Protein AF-A0A180FYS9-F1 (afdb_monomer)

Structure (mmCIF, N/CA/C/O backbone):
data_AF-A0A180FYS9-F1
#
_entry.id   AF-A0A180FYS9-F1
#
loop_
_atom_site.group_PDB
_atom_site.id
_atom_site.type_symbol
_atom_site.label_atom_id
_atom_site.label_alt_id
_atom_site.label_comp_id
_atom_site.label_asym_id
_atom_site.label_entity_id
_atom_site.label_seq_id
_atom_site.pdbx_PDB_ins_code
_atom_site.Cartn_x
_atom_site.Cartn_y
_atom_site.Cartn_z
_atom_site.occupancy
_atom_site.B_iso_or_equiv
_atom_site.auth_seq_id
_atom_site.auth_comp_id
_atom_site.auth_asym_id
_atom_site.auth_atom_id
_atom_site.pdbx_PDB_model_num
ATOM 1 N N . MET A 1 1 ? 9.811 7.367 11.403 1.00 51.94 1 MET A N 1
ATOM 2 C CA . MET A 1 1 ? 11.076 6.867 11.984 1.00 51.94 1 MET A CA 1
ATOM 3 C C . MET A 1 1 ? 10.863 5.574 12.784 1.00 51.94 1 MET A C 1
ATOM 5 O O . MET A 1 1 ? 10.849 5.617 14.001 1.00 51.94 1 MET A O 1
ATOM 9 N N . ALA A 1 2 ? 10.668 4.412 12.149 1.00 49.97 2 ALA A N 1
ATOM 10 C CA . ALA A 1 2 ? 10.347 3.183 12.899 1.00 49.97 2 ALA A CA 1
ATOM 11 C C . ALA A 1 2 ? 11.565 2.577 13.629 1.00 49.97 2 ALA A C 1
ATOM 13 O O . ALA A 1 2 ? 11.455 2.195 14.787 1.00 49.97 2 ALA A O 1
ATOM 14 N N . PHE A 1 3 ? 12.731 2.543 12.975 1.00 55.28 3 PHE A N 1
ATOM 15 C CA . PHE A 1 3 ? 13.961 1.985 13.550 1.00 55.28 3 PHE A CA 1
ATOM 16 C C . PHE A 1 3 ? 14.567 2.897 14.623 1.00 55.28 3 PHE A C 1
ATOM 18 O O . PHE A 1 3 ? 14.795 2.437 15.737 1.00 55.28 3 PHE A O 1
ATOM 25 N N . ARG A 1 4 ? 14.673 4.212 14.368 1.00 59.09 4 ARG A N 1
ATOM 26 C CA . ARG A 1 4 ? 15.078 5.183 15.403 1.00 59.09 4 ARG A CA 1
ATOM 27 C C . ARG A 1 4 ? 14.126 5.225 16.603 1.00 59.09 4 ARG A C 1
ATOM 29 O O . ARG A 1 4 ? 14.594 5.337 17.726 1.00 59.09 4 ARG A O 1
ATOM 36 N N . ALA A 1 5 ? 12.810 5.077 16.404 1.00 60.50 5 ALA A N 1
ATOM 37 C CA . ALA A 1 5 ? 11.860 4.981 17.521 1.00 60.50 5 ALA A CA 1
ATOM 38 C C . ALA A 1 5 ? 12.046 3.703 18.362 1.00 60.50 5 ALA A C 1
ATOM 40 O O . ALA A 1 5 ? 11.681 3.686 19.533 1.00 60.50 5 ALA A O 1
ATOM 41 N N . ALA A 1 6 ? 12.637 2.653 17.785 1.00 66.69 6 ALA A N 1
ATOM 42 C CA . ALA A 1 6 ? 13.050 1.439 18.486 1.00 66.69 6 ALA A CA 1
ATOM 43 C C . ALA A 1 6 ? 14.501 1.507 19.005 1.00 66.69 6 ALA A C 1
ATOM 45 O O . ALA A 1 6 ? 15.027 0.494 19.460 1.00 66.69 6 ALA A O 1
ATOM 46 N N . ASN A 1 7 ? 15.146 2.679 18.935 1.00 67.75 7 ASN A N 1
ATOM 47 C CA . ASN A 1 7 ? 16.556 2.887 19.271 1.00 67.75 7 ASN A CA 1
ATOM 48 C C . ASN A 1 7 ? 17.517 1.982 18.470 1.00 67.75 7 ASN A C 1
ATOM 50 O O . ASN A 1 7 ? 18.567 1.575 18.963 1.00 67.75 7 ASN A O 1
ATOM 54 N N . ILE A 1 8 ? 17.123 1.636 17.241 1.00 69.56 8 ILE A N 1
ATOM 55 C CA . ILE A 1 8 ? 17.927 0.880 16.283 1.00 69.56 8 ILE A CA 1
ATOM 56 C C . ILE A 1 8 ? 18.480 1.873 15.266 1.00 69.56 8 ILE A C 1
ATOM 58 O O . ILE A 1 8 ? 17.731 2.413 14.444 1.00 69.56 8 ILE A O 1
ATOM 62 N N . ASP A 1 9 ? 19.792 2.080 15.306 1.00 72.56 9 ASP A N 1
ATOM 63 C CA . ASP A 1 9 ? 20.500 2.817 14.267 1.00 72.56 9 ASP A CA 1
ATOM 64 C C . ASP A 1 9 ? 20.724 1.907 13.060 1.00 72.56 9 ASP A C 1
ATOM 66 O O . ASP A 1 9 ? 21.360 0.854 13.149 1.00 72.56 9 ASP A O 1
ATOM 70 N N . LEU A 1 10 ? 20.175 2.314 11.915 1.00 70.19 10 LEU A N 1
ATOM 71 C CA . LEU A 1 10 ? 20.484 1.682 10.641 1.00 70.19 10 LEU A CA 1
ATOM 72 C C . LEU A 1 10 ? 21.888 2.118 10.238 1.00 70.19 10 LEU A C 1
ATOM 74 O O . LEU A 1 10 ? 22.100 3.258 9.825 1.00 70.19 10 LEU A O 1
ATOM 78 N N . THR A 1 11 ? 22.853 1.217 10.366 1.00 74.19 11 THR A N 1
ATOM 79 C CA . THR A 1 11 ? 24.193 1.462 9.852 1.00 74.19 11 THR A CA 1
ATOM 80 C C . THR A 1 11 ? 24.217 1.179 8.350 1.00 74.19 11 THR A C 1
ATOM 82 O O . THR A 1 11 ? 23.769 0.112 7.916 1.00 74.19 11 THR A O 1
ATOM 85 N N . PRO A 1 12 ? 24.717 2.118 7.527 1.00 77.69 12 PRO A N 1
ATOM 86 C CA . PRO A 1 12 ? 24.969 1.828 6.126 1.00 77.69 12 PRO A CA 1
ATOM 87 C C . PRO A 1 12 ? 25.970 0.673 6.013 1.00 77.69 12 PRO A C 1
ATOM 89 O O . PRO A 1 12 ? 26.808 0.476 6.900 1.00 77.69 12 PRO A O 1
ATOM 92 N N . ILE A 1 13 ? 25.906 -0.099 4.925 1.00 83.12 13 ILE A N 1
ATOM 93 C CA . ILE A 1 13 ? 26.865 -1.192 4.702 1.00 83.12 13 ILE A CA 1
ATOM 94 C C . ILE A 1 13 ? 28.265 -0.572 4.643 1.00 83.12 13 ILE A C 1
ATOM 96 O O . ILE A 1 13 ? 28.570 0.192 3.730 1.00 83.12 13 ILE A O 1
ATOM 100 N N . TRP A 1 14 ? 29.103 -0.908 5.628 1.00 78.81 14 TRP A N 1
ATOM 101 C CA . TRP A 1 14 ? 30.380 -0.238 5.913 1.00 78.81 14 TRP A CA 1
ATOM 102 C C . TRP A 1 14 ? 31.393 -0.280 4.755 1.00 78.81 14 TRP A C 1
ATOM 104 O O . TRP A 1 14 ? 32.257 0.582 4.661 1.00 78.81 14 TRP A O 1
ATOM 114 N N . ASN A 1 15 ? 31.252 -1.236 3.835 1.00 84.31 15 ASN A N 1
ATOM 115 C CA . ASN A 1 15 ? 32.049 -1.337 2.612 1.00 84.31 15 ASN A CA 1
ATOM 116 C C . ASN A 1 15 ? 31.141 -1.445 1.379 1.00 84.31 15 ASN A C 1
ATOM 118 O O . ASN A 1 15 ? 31.197 -2.412 0.617 1.00 84.31 15 ASN A O 1
ATOM 122 N N . TYR A 1 16 ? 30.215 -0.497 1.245 1.00 85.75 16 TYR A N 1
ATOM 123 C CA . TYR A 1 16 ? 29.304 -0.473 0.112 1.00 85.75 16 TYR A CA 1
ATOM 124 C C . TYR A 1 16 ? 30.065 -0.255 -1.194 1.00 85.75 16 TYR A C 1
ATOM 126 O O . TYR A 1 16 ? 30.652 0.802 -1.415 1.00 85.75 16 TYR A O 1
ATOM 134 N N . ASN A 1 17 ? 30.016 -1.254 -2.070 1.00 85.44 17 ASN A N 1
ATOM 135 C CA . ASN A 1 17 ? 30.527 -1.153 -3.424 1.00 85.44 17 ASN A CA 1
ATOM 136 C C . ASN A 1 17 ? 29.344 -1.161 -4.407 1.00 85.44 17 ASN A C 1
ATOM 138 O O . ASN A 1 17 ? 28.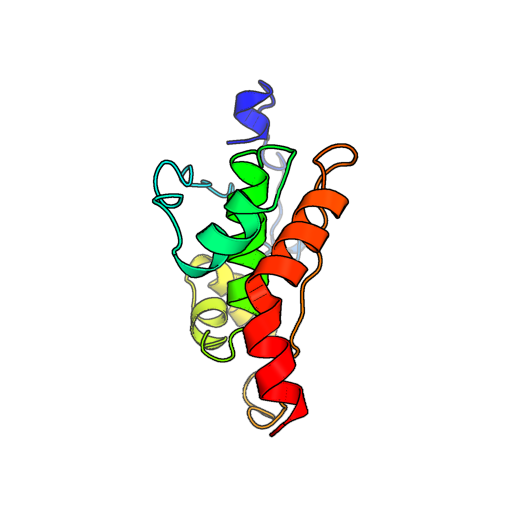771 -2.232 -4.619 1.00 85.44 17 ASN A O 1
ATOM 142 N N . PRO A 1 18 ? 28.998 -0.019 -5.028 1.00 83.44 18 PRO A N 1
ATOM 143 C CA . PRO A 1 18 ? 27.874 0.082 -5.958 1.00 83.44 18 PRO A CA 1
ATOM 144 C C . PRO A 1 18 ? 27.867 -1.010 -7.036 1.00 83.44 18 PRO A C 1
ATOM 146 O O . PRO A 1 18 ? 26.837 -1.636 -7.264 1.00 83.44 18 PRO A O 1
ATOM 149 N N . SER A 1 19 ? 29.036 -1.358 -7.583 1.00 84.38 19 SER A N 1
ATOM 150 C CA . SER A 1 19 ? 29.158 -2.388 -8.625 1.00 84.38 19 SER A CA 1
ATOM 151 C C . SER A 1 19 ? 28.753 -3.800 -8.175 1.00 84.38 19 SER A C 1
ATOM 153 O O . SER A 1 19 ? 28.276 -4.588 -8.986 1.00 84.38 19 SER A O 1
ATOM 155 N N . VAL A 1 20 ? 28.899 -4.127 -6.886 1.00 85.50 20 VAL A N 1
ATOM 156 C CA . VAL A 1 20 ? 28.473 -5.421 -6.310 1.00 85.50 20 VAL A CA 1
ATOM 157 C C . VAL A 1 20 ? 26.971 -5.425 -6.017 1.00 85.50 20 VAL A C 1
ATOM 159 O O . VAL A 1 20 ? 26.338 -6.478 -6.005 1.00 85.50 20 VAL A O 1
ATOM 162 N N . PHE A 1 21 ? 26.396 -4.245 -5.793 1.00 83.44 21 PHE A N 1
ATOM 163 C CA . PHE A 1 21 ? 25.003 -4.052 -5.405 1.00 83.44 21 PHE A CA 1
ATOM 164 C C . PHE A 1 21 ? 24.158 -3.425 -6.519 1.00 83.44 21 PHE A C 1
ATOM 166 O O . PHE A 1 21 ? 23.130 -2.822 -6.226 1.00 83.44 21 PHE A O 1
ATOM 173 N N . PHE A 1 22 ? 24.567 -3.578 -7.783 1.00 81.94 22 PHE A N 1
ATOM 174 C CA . PHE A 1 22 ? 23.814 -3.111 -8.955 1.00 81.94 22 PHE A CA 1
ATOM 175 C C . PHE A 1 22 ? 23.441 -1.619 -8.885 1.00 81.94 22 PHE A C 1
ATOM 177 O O . PHE A 1 22 ? 22.350 -1.222 -9.287 1.00 81.94 22 PHE A O 1
ATOM 184 N N . ASP A 1 23 ? 24.326 -0.809 -8.300 1.00 82.62 23 ASP A N 1
ATOM 185 C CA . ASP A 1 23 ? 24.169 0.633 -8.097 1.00 82.62 23 ASP A CA 1
ATOM 186 C C . ASP A 1 23 ? 22.927 1.050 -7.280 1.00 82.62 23 ASP A C 1
ATOM 188 O O . ASP A 1 23 ? 22.515 2.211 -7.311 1.00 82.62 23 ASP A O 1
ATOM 192 N N . ILE A 1 24 ? 22.354 0.136 -6.486 1.00 84.25 24 ILE A N 1
ATOM 193 C CA . ILE A 1 24 ? 21.174 0.399 -5.649 1.00 84.25 24 ILE A CA 1
ATOM 194 C C . ILE A 1 24 ? 21.546 1.330 -4.477 1.00 84.25 24 ILE A C 1
ATOM 196 O O . ILE A 1 24 ? 22.212 0.902 -3.534 1.00 84.25 24 ILE A O 1
ATOM 200 N N . PRO A 1 25 ? 21.101 2.598 -4.448 1.00 82.50 25 PRO A N 1
ATOM 201 C CA . PRO A 1 25 ? 21.526 3.539 -3.421 1.00 82.50 25 PRO A CA 1
ATOM 202 C C . PRO A 1 25 ? 21.033 3.130 -2.027 1.00 82.50 25 PRO A C 1
ATOM 204 O O . PRO A 1 25 ? 19.900 2.683 -1.847 1.00 82.50 25 PRO A O 1
ATOM 207 N N . GLN A 1 26 ? 21.864 3.369 -1.011 1.00 79.69 26 GLN A N 1
ATOM 208 C CA . GLN A 1 26 ? 21.456 3.243 0.388 1.00 79.69 26 GLN A CA 1
ATOM 209 C C . GLN A 1 26 ? 20.674 4.484 0.811 1.00 79.69 26 GLN A C 1
ATOM 211 O O . GLN A 1 26 ? 21.246 5.488 1.232 1.00 79.69 26 GLN A O 1
ATOM 216 N N . VAL A 1 27 ? 19.355 4.427 0.663 1.00 71.25 27 VAL A N 1
ATOM 217 C CA . VAL A 1 27 ? 18.449 5.511 1.053 1.00 71.25 27 VAL A CA 1
ATOM 218 C C . VAL A 1 27 ? 17.805 5.231 2.406 1.00 71.25 27 VAL A C 1
ATOM 220 O O . VAL A 1 27 ? 17.113 4.230 2.590 1.00 71.25 27 VAL A O 1
ATOM 223 N N . GLU A 1 28 ? 17.977 6.160 3.347 1.00 65.25 28 GLU A N 1
ATOM 224 C CA . GLU A 1 28 ? 17.138 6.232 4.541 1.00 65.25 28 GLU A CA 1
ATOM 225 C C . GLU A 1 28 ? 15.869 7.009 4.172 1.00 65.25 28 GLU A C 1
ATOM 227 O O . GLU A 1 28 ? 15.898 8.214 3.915 1.00 65.25 28 GLU A O 1
ATOM 232 N N . PHE A 1 29 ? 14.730 6.320 4.101 1.00 60.50 29 PHE A N 1
ATOM 233 C CA . PHE A 1 29 ? 13.464 7.001 3.863 1.00 60.50 29 PHE A CA 1
ATOM 234 C C . PHE A 1 29 ? 13.087 7.802 5.107 1.00 60.50 29 PHE A C 1
ATOM 236 O O . PHE A 1 29 ? 12.627 7.246 6.113 1.00 60.50 29 PHE A O 1
ATOM 243 N N . VAL A 1 30 ? 13.215 9.126 5.018 1.00 55.66 30 VAL A N 1
ATOM 244 C CA . VAL A 1 30 ? 12.555 10.030 5.955 1.00 55.66 30 VAL A CA 1
ATOM 245 C C . VAL A 1 30 ? 11.059 9.890 5.708 1.00 55.66 30 VAL A C 1
ATOM 247 O O . VAL A 1 30 ? 10.476 10.543 4.848 1.00 55.66 30 VAL A O 1
ATOM 250 N N . ARG A 1 31 ? 10.415 8.987 6.451 1.00 53.75 31 ARG A N 1
ATOM 251 C CA . ARG A 1 31 ? 8.970 9.068 6.629 1.00 53.75 31 ARG A CA 1
ATOM 252 C C . ARG A 1 31 ? 8.731 10.357 7.396 1.00 53.75 31 ARG A C 1
ATOM 254 O O . ARG A 1 31 ? 8.870 10.345 8.620 1.00 53.75 31 ARG A O 1
ATOM 261 N N . THR A 1 32 ? 8.403 11.437 6.688 1.00 49.44 32 THR A N 1
ATOM 262 C CA . THR A 1 32 ? 7.672 12.550 7.289 1.00 49.44 32 THR A CA 1
ATOM 263 C C . THR A 1 32 ? 6.502 11.890 7.984 1.00 49.44 32 THR A C 1
ATOM 265 O O . THR A 1 32 ? 5.741 11.153 7.346 1.00 49.44 32 THR A O 1
ATOM 268 N N . GLU A 1 33 ? 6.447 11.999 9.308 1.00 45.50 33 GLU A N 1
ATOM 269 C CA . GLU A 1 33 ? 5.290 11.495 10.016 1.00 45.50 33 GLU A CA 1
ATOM 270 C C . GLU A 1 33 ? 4.087 12.123 9.332 1.00 45.50 33 GLU A C 1
ATOM 272 O O . GLU A 1 33 ? 4.024 13.342 9.190 1.00 45.50 33 GLU A O 1
ATOM 277 N N . ALA A 1 34 ? 3.162 11.291 8.860 1.00 47.50 34 ALA A N 1
ATOM 278 C CA . ALA A 1 34 ? 1.837 11.741 8.474 1.00 47.50 34 ALA A CA 1
ATOM 279 C C . ALA A 1 34 ? 1.092 12.157 9.755 1.00 47.50 34 ALA A C 1
ATOM 281 O O . ALA A 1 34 ? 0.030 11.633 10.077 1.00 47.50 34 ALA A O 1
ATOM 282 N N . HIS A 1 35 ? 1.702 13.040 10.542 1.00 42.62 35 HIS A N 1
ATOM 283 C CA . HIS A 1 35 ? 1.035 13.817 11.548 1.00 42.62 35 HIS A CA 1
ATOM 284 C C . HIS A 1 35 ? 0.116 14.743 10.749 1.00 42.62 35 HIS A C 1
ATOM 286 O O . HIS A 1 35 ? 0.571 15.519 9.916 1.00 42.62 35 HIS A O 1
ATOM 292 N N . GLU A 1 36 ? -1.187 14.568 10.964 1.00 43.50 36 GLU A N 1
ATOM 293 C CA . GLU A 1 36 ? -2.276 15.468 10.553 1.00 43.50 36 GLU A CA 1
ATOM 294 C C . GLU A 1 36 ? -2.974 15.257 9.196 1.00 43.50 36 GLU A C 1
ATOM 296 O O . GLU A 1 36 ? -3.988 15.908 8.959 1.00 43.50 36 GLU A O 1
ATOM 301 N N . VAL A 1 37 ? -2.604 14.290 8.343 1.00 47.00 37 VAL A N 1
ATOM 302 C CA . VAL A 1 37 ? -3.436 14.003 7.137 1.00 47.00 37 VAL A CA 1
ATOM 303 C C . VAL A 1 37 ? -4.697 13.182 7.474 1.00 47.00 37 VAL A C 1
ATOM 305 O O . VAL A 1 37 ? -5.643 13.107 6.693 1.00 47.00 37 VAL A O 1
ATOM 308 N N . THR A 1 38 ? -4.799 12.635 8.689 1.00 46.44 38 THR A N 1
ATOM 309 C CA . THR A 1 38 ? -6.025 11.999 9.211 1.00 46.44 38 THR A CA 1
ATOM 310 C C . THR A 1 38 ? -7.083 13.006 9.683 1.00 46.44 38 THR A C 1
ATOM 312 O O . THR A 1 38 ? -7.905 12.697 10.549 1.00 46.44 38 THR A O 1
ATOM 315 N N . ALA A 1 39 ? -7.109 14.214 9.119 1.00 46.03 39 ALA A N 1
ATOM 316 C CA . ALA A 1 39 ? -8.254 15.105 9.226 1.00 46.03 39 ALA A CA 1
ATOM 317 C C . ALA A 1 39 ? -9.437 14.490 8.451 1.00 46.03 39 ALA A C 1
ATOM 319 O O . ALA A 1 39 ? -9.558 14.643 7.242 1.00 46.03 39 ALA A O 1
ATOM 320 N N . ARG A 1 40 ? -10.268 13.720 9.169 1.00 57.3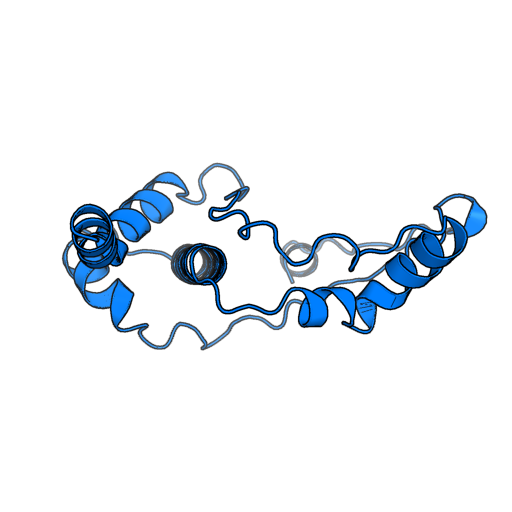8 40 ARG A N 1
ATOM 321 C CA . ARG A 1 40 ? -11.643 13.301 8.824 1.00 57.38 40 ARG A CA 1
ATOM 322 C C . ARG A 1 40 ? -11.925 13.181 7.324 1.00 57.38 40 ARG A C 1
ATOM 324 O O . ARG A 1 40 ? -12.653 13.977 6.745 1.00 57.38 40 ARG A O 1
ATOM 331 N N . GLN A 1 41 ? -11.386 12.133 6.721 1.00 67.62 41 GLN A N 1
ATOM 332 C CA . GLN A 1 41 ? -11.743 11.710 5.374 1.00 67.62 41 GLN A CA 1
ATOM 333 C C . GLN A 1 41 ? -13.264 11.406 5.319 1.00 67.62 41 GLN A C 1
ATOM 335 O O . GLN A 1 41 ? -13.708 10.438 5.950 1.00 67.62 41 GLN A O 1
ATOM 340 N N . PRO A 1 42 ? -14.092 12.200 4.601 1.00 72.88 42 PRO A N 1
ATOM 341 C CA . PRO A 1 42 ? -15.554 12.084 4.671 1.00 72.88 42 PRO A CA 1
ATOM 342 C C . PRO A 1 42 ? -16.069 10.701 4.258 1.00 72.88 42 PRO A C 1
ATOM 344 O O . PRO A 1 42 ? -16.998 10.177 4.868 1.00 72.88 42 PRO A O 1
ATOM 347 N N . TRP A 1 43 ? -15.395 10.064 3.296 1.00 80.12 43 TRP A N 1
ATOM 348 C CA . TRP A 1 43 ? -15.748 8.744 2.766 1.00 80.12 43 TRP A CA 1
ATOM 349 C C . TRP A 1 43 ? -15.671 7.607 3.798 1.00 80.12 43 TRP A C 1
ATOM 351 O O . TRP A 1 43 ? -16.431 6.652 3.704 1.00 80.12 43 TRP A O 1
ATOM 361 N N . VAL A 1 44 ? -14.810 7.713 4.818 1.00 83.25 44 VAL A N 1
ATOM 362 C CA . VAL A 1 44 ? -14.692 6.681 5.870 1.00 83.25 44 VAL A CA 1
ATOM 363 C C . VAL A 1 44 ? -15.665 6.942 7.019 1.00 83.25 44 VAL A C 1
ATOM 365 O O . VAL A 1 44 ? -15.935 6.061 7.828 1.00 83.25 44 VAL A O 1
ATOM 368 N N . THR A 1 45 ? -16.213 8.155 7.129 1.00 81.56 45 THR A N 1
ATOM 369 C CA . THR A 1 45 ? -16.931 8.593 8.338 1.00 81.56 45 THR A CA 1
ATOM 370 C C . THR A 1 45 ? -18.153 7.716 8.616 1.00 81.56 45 THR A C 1
ATOM 372 O O . THR A 1 45 ? -18.363 7.302 9.755 1.00 81.56 45 THR A O 1
ATOM 375 N N . ARG A 1 46 ? -18.902 7.338 7.572 1.00 80.25 46 ARG A N 1
ATOM 376 C CA . ARG A 1 46 ? -20.040 6.410 7.680 1.00 80.25 46 ARG A CA 1
ATOM 377 C C . ARG A 1 46 ? -19.616 5.042 8.225 1.00 80.25 46 ARG A C 1
ATOM 379 O O . ARG A 1 46 ? -20.252 4.537 9.147 1.00 80.25 46 ARG A O 1
ATOM 386 N N . ALA A 1 47 ? -18.534 4.471 7.696 1.00 77.75 47 ALA A N 1
ATOM 387 C CA . ALA A 1 47 ? -18.013 3.184 8.149 1.00 77.75 47 ALA A CA 1
ATOM 388 C C . ALA A 1 47 ? -17.479 3.254 9.586 1.00 77.75 47 ALA A C 1
ATOM 390 O O . ALA A 1 47 ? -17.739 2.353 10.381 1.00 77.75 47 ALA A O 1
ATOM 391 N N . LEU A 1 48 ? -16.801 4.347 9.957 1.00 81.62 48 LEU A N 1
ATOM 392 C CA . LEU A 1 48 ? -16.323 4.571 11.324 1.00 81.62 48 LEU A CA 1
ATOM 393 C C . LEU A 1 48 ? -17.481 4.635 12.328 1.00 81.62 48 LEU A C 1
ATOM 395 O O . LEU A 1 48 ? -17.370 4.046 13.398 1.00 81.62 48 LEU A O 1
ATOM 399 N N . CYS A 1 49 ? -18.602 5.275 11.979 1.00 81.31 49 CYS A N 1
ATOM 400 C CA . CYS A 1 49 ? -19.799 5.302 12.829 1.00 81.31 49 CYS A CA 1
ATOM 401 C C . CYS A 1 49 ? -20.429 3.914 13.040 1.00 81.31 49 CYS A C 1
ATOM 403 O O . CYS A 1 49 ? -21.097 3.694 14.047 1.00 81.31 49 CYS A O 1
ATOM 405 N N . GLN A 1 50 ? -20.233 2.983 12.104 1.00 82.25 50 GLN A N 1
ATOM 406 C CA . GLN A 1 50 ? -20.733 1.607 12.201 1.00 82.25 50 GLN A CA 1
ATOM 407 C C . GLN A 1 50 ? -19.744 0.663 12.904 1.00 82.25 50 GLN A C 1
ATOM 409 O O . GLN A 1 50 ? -20.127 -0.419 13.356 1.00 82.25 50 GLN A O 1
ATOM 414 N N . CYS A 1 51 ? -18.476 1.059 13.030 1.00 81.75 51 CYS A N 1
ATOM 415 C CA . CYS A 1 51 ? -17.452 0.273 13.702 1.00 81.75 51 CYS A CA 1
ATOM 416 C C . CYS A 1 51 ? -17.584 0.393 15.226 1.00 81.75 51 CYS A C 1
ATOM 418 O O . CYS A 1 51 ? -17.447 1.469 15.798 1.00 81.75 51 CYS A O 1
ATOM 420 N N . ARG A 1 52 ? -17.764 -0.742 15.913 1.00 86.81 52 ARG A N 1
ATOM 421 C CA . ARG A 1 52 ? -17.704 -0.791 17.388 1.00 86.81 52 ARG A CA 1
ATOM 422 C C . ARG A 1 52 ? -16.287 -0.603 17.930 1.00 86.81 52 ARG A C 1
ATOM 424 O O . ARG A 1 52 ? -16.109 -0.149 19.055 1.00 86.81 52 ARG A O 1
ATOM 431 N N . THR A 1 53 ? -15.284 -0.991 17.147 1.00 87.44 53 THR A N 1
ATOM 432 C CA . THR A 1 53 ? -13.872 -0.864 17.505 1.00 87.44 53 THR A CA 1
ATOM 433 C C . THR A 1 53 ? -13.293 0.381 16.852 1.00 87.44 53 THR A C 1
ATOM 435 O O . THR A 1 53 ? -13.320 0.509 15.630 1.00 87.44 53 THR A O 1
ATOM 438 N N . THR A 1 54 ? -12.729 1.278 17.658 1.00 88.31 54 THR A N 1
ATOM 439 C CA . THR A 1 54 ? -12.057 2.483 17.162 1.00 88.31 54 THR A CA 1
ATOM 440 C C . THR A 1 54 ? -10.785 2.117 16.403 1.00 88.31 54 THR A C 1
ATOM 442 O O . THR A 1 54 ? -9.880 1.492 16.965 1.00 88.31 54 THR A O 1
ATOM 445 N N . LEU A 1 55 ? -10.694 2.542 15.142 1.00 87.50 55 LEU A N 1
ATOM 446 C CA . LEU A 1 55 ? -9.490 2.362 14.337 1.00 87.50 55 LEU A CA 1
ATOM 447 C C . LEU A 1 55 ? -8.330 3.203 14.882 1.00 87.50 55 LEU A C 1
ATOM 449 O O . LEU A 1 55 ? -8.497 4.352 15.293 1.00 87.50 55 LEU A O 1
ATOM 453 N N . LYS A 1 56 ? -7.133 2.620 14.859 1.00 89.44 56 LYS A N 1
ATOM 454 C CA . LYS A 1 56 ? -5.884 3.294 15.219 1.00 89.44 56 LYS A CA 1
ATOM 455 C C . LYS A 1 56 ? -5.372 4.170 14.064 1.00 89.44 56 LYS A C 1
ATOM 457 O O . LYS A 1 56 ? -5.715 3.905 12.910 1.00 89.44 56 LYS A O 1
ATOM 462 N N . PRO A 1 57 ? -4.503 5.164 14.334 1.00 87.88 57 PRO A N 1
ATOM 463 C CA . PRO A 1 57 ? -3.977 6.057 13.299 1.00 87.88 57 PRO A CA 1
ATOM 464 C C . PRO A 1 57 ? -3.346 5.328 12.106 1.00 87.88 57 PRO A C 1
ATOM 466 O O . PRO A 1 57 ? -3.639 5.665 10.964 1.00 87.88 57 PRO A O 1
ATOM 469 N N . HIS A 1 58 ? -2.560 4.271 12.344 1.00 85.44 58 HIS A N 1
ATOM 470 C CA . HIS A 1 58 ? -1.953 3.491 11.259 1.00 85.44 58 HIS A CA 1
ATOM 471 C C . HIS A 1 58 ? -2.994 2.787 10.381 1.00 85.44 58 HIS A C 1
ATOM 473 O O . HIS A 1 58 ? -2.813 2.716 9.171 1.00 85.44 58 HIS A O 1
ATOM 479 N N . GLN A 1 59 ? -4.118 2.350 10.960 1.00 89.50 59 GLN A N 1
ATOM 480 C CA . GLN A 1 59 ? -5.217 1.740 10.208 1.00 89.50 59 GLN A CA 1
ATOM 481 C C . GLN A 1 59 ? -5.929 2.774 9.329 1.00 89.50 59 GLN A C 1
ATOM 483 O O . GLN A 1 59 ? -6.291 2.458 8.203 1.00 89.50 59 GLN A O 1
ATOM 488 N N . LEU A 1 60 ? -6.083 4.022 9.791 1.00 88.44 60 LEU A N 1
ATOM 489 C CA . LEU A 1 60 ? -6.628 5.116 8.971 1.00 88.44 60 LEU A CA 1
ATOM 490 C C . LEU A 1 60 ? -5.694 5.474 7.802 1.00 88.44 60 LEU A C 1
ATOM 492 O O . LEU A 1 60 ? -6.154 5.710 6.680 1.00 88.44 60 LEU A O 1
ATOM 496 N N . THR A 1 61 ? -4.381 5.462 8.039 1.00 87.38 61 THR A N 1
ATOM 497 C CA . THR A 1 61 ? -3.380 5.616 6.974 1.00 87.38 61 THR A CA 1
ATOM 498 C C . THR A 1 61 ? -3.461 4.464 5.976 1.00 87.38 61 THR A C 1
ATOM 500 O O . THR A 1 61 ? -3.456 4.700 4.768 1.00 87.38 61 THR A O 1
ATOM 503 N N . ALA A 1 62 ? -3.613 3.227 6.458 1.00 89.44 62 ALA A N 1
ATOM 504 C CA . ALA A 1 62 ? -3.791 2.058 5.606 1.00 89.44 62 ALA A CA 1
ATOM 505 C C . ALA A 1 62 ? -5.075 2.146 4.762 1.00 89.44 62 ALA A C 1
ATOM 507 O O . ALA A 1 62 ? -5.031 1.840 3.577 1.00 89.44 62 ALA A O 1
ATOM 508 N N . LEU A 1 63 ? -6.191 2.639 5.310 1.00 90.06 63 LEU A N 1
ATOM 509 C CA . LEU A 1 63 ? -7.417 2.880 4.533 1.00 90.06 63 LEU A CA 1
ATOM 510 C C . LEU A 1 63 ? -7.204 3.884 3.396 1.00 90.06 63 LEU A C 1
ATOM 512 O O . LEU A 1 63 ? -7.682 3.669 2.285 1.00 90.06 63 LEU A O 1
ATOM 516 N N . SER A 1 64 ? -6.469 4.964 3.664 1.00 87.38 64 SER A N 1
ATOM 517 C CA . SER A 1 64 ? -6.141 5.964 2.642 1.00 87.38 64 SER A CA 1
ATOM 518 C C . SER A 1 64 ? -5.252 5.364 1.548 1.00 87.38 64 SER A C 1
ATOM 520 O O . SER A 1 64 ? -5.488 5.597 0.367 1.00 87.38 64 SER A O 1
ATOM 522 N N . PHE A 1 65 ? -4.280 4.531 1.931 1.00 87.44 65 PHE A N 1
ATOM 523 C CA . PHE A 1 65 ? -3.440 3.783 0.996 1.00 87.44 65 PHE A CA 1
ATOM 524 C C . PHE A 1 65 ? -4.256 2.833 0.108 1.00 87.44 65 PHE A C 1
ATOM 526 O O . PHE A 1 65 ? -4.095 2.863 -1.110 1.00 87.44 65 PHE A O 1
ATOM 533 N N . LEU A 1 66 ? -5.155 2.037 0.699 1.00 89.69 66 LEU A N 1
ATOM 534 C CA . LEU A 1 66 ? -6.027 1.126 -0.049 1.00 89.69 66 LEU A CA 1
ATOM 535 C C . LEU A 1 66 ? -6.888 1.896 -1.056 1.00 89.69 66 LEU A C 1
ATOM 537 O O . LEU A 1 66 ? -6.920 1.537 -2.230 1.00 89.69 66 LEU A O 1
ATOM 541 N N . ARG A 1 67 ? -7.508 3.004 -0.629 1.00 87.50 67 ARG A N 1
ATOM 542 C CA . ARG A 1 67 ? -8.343 3.830 -1.510 1.00 87.50 67 ARG A CA 1
ATOM 543 C C . ARG A 1 67 ? -7.562 4.392 -2.690 1.00 87.50 67 ARG A C 1
ATOM 545 O O . ARG A 1 67 ? -8.022 4.287 -3.821 1.00 87.50 67 ARG A O 1
ATOM 552 N N . ASN A 1 68 ? -6.390 4.967 -2.434 1.00 83.81 68 ASN A N 1
ATOM 553 C CA . ASN A 1 68 ? -5.576 5.587 -3.479 1.00 83.81 68 ASN A CA 1
ATOM 554 C C . ASN A 1 68 ? -5.149 4.583 -4.561 1.00 83.81 68 ASN A C 1
ATOM 556 O O . ASN A 1 68 ? -4.997 4.952 -5.723 1.00 83.81 68 ASN A O 1
ATOM 560 N N . ASN A 1 69 ? -4.978 3.315 -4.191 1.00 82.69 69 ASN A N 1
ATOM 561 C CA . ASN A 1 69 ? -4.610 2.258 -5.129 1.00 82.69 69 ASN A CA 1
ATOM 562 C C . ASN A 1 69 ? -5.812 1.671 -5.886 1.00 82.69 69 ASN A C 1
ATOM 564 O O . ASN A 1 69 ? -5.624 1.024 -6.916 1.00 82.69 69 ASN A O 1
ATOM 568 N N . GLU A 1 70 ? -7.038 1.882 -5.404 1.00 82.88 70 GLU A N 1
ATOM 569 C CA . GLU A 1 70 ? -8.257 1.548 -6.149 1.00 82.88 70 GLU A CA 1
ATOM 570 C C . GLU A 1 70 ? -8.681 2.657 -7.114 1.00 82.88 70 GLU A C 1
ATOM 572 O O . GLU A 1 70 ? -9.280 2.375 -8.155 1.00 82.88 70 GLU A O 1
ATOM 577 N N . THR A 1 71 ? -8.348 3.914 -6.810 1.00 74.69 71 THR A N 1
ATOM 578 C CA . THR A 1 71 ? -8.620 5.044 -7.703 1.00 74.69 71 THR A CA 1
ATOM 579 C C . THR A 1 71 ? -7.694 5.026 -8.920 1.00 74.69 71 THR A C 1
ATOM 581 O O . THR A 1 71 ? -6.482 4.875 -8.795 1.00 74.69 71 THR A O 1
ATOM 584 N N . ALA A 1 72 ? -8.260 5.227 -10.113 1.00 64.12 72 ALA A N 1
ATOM 585 C CA . ALA A 1 72 ? -7.532 5.169 -11.385 1.00 64.12 72 ALA A CA 1
ATOM 586 C C . ALA A 1 72 ? -6.609 6.380 -11.658 1.00 64.12 72 ALA A 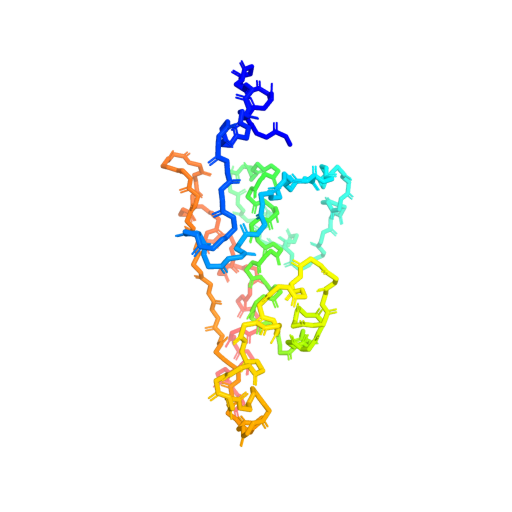C 1
ATOM 588 O O . ALA A 1 72 ? -5.948 6.413 -12.689 1.00 64.12 72 ALA A O 1
ATOM 589 N N . ASP A 1 73 ? -6.561 7.359 -10.754 1.00 65.81 73 ASP A N 1
ATOM 590 C CA . ASP A 1 73 ? -6.102 8.724 -11.054 1.00 65.81 73 ASP A CA 1
ATOM 591 C C . ASP A 1 73 ? -4.605 8.978 -10.781 1.00 65.81 73 ASP A C 1
ATOM 593 O O . ASP A 1 73 ? -4.062 10.034 -11.089 1.00 65.81 73 ASP A O 1
ATOM 597 N N . ALA A 1 74 ? -3.891 8.019 -10.186 1.00 68.44 74 ALA A N 1
ATOM 598 C CA . ALA A 1 74 ? -2.475 8.210 -9.885 1.00 68.44 74 ALA A CA 1
ATOM 599 C C . ALA A 1 74 ? -1.613 7.956 -11.131 1.00 68.44 74 ALA A C 1
ATOM 601 O O . ALA A 1 74 ? -1.409 6.807 -11.498 1.00 68.44 74 ALA A O 1
ATOM 602 N N . ASP A 1 75 ? -1.039 8.981 -11.756 1.00 75.50 75 ASP A N 1
ATOM 603 C CA . ASP A 1 75 ? -0.114 8.793 -12.882 1.00 75.50 75 ASP A CA 1
ATOM 604 C C . ASP A 1 75 ? 1.151 8.007 -12.443 1.00 75.50 75 ASP A C 1
ATOM 606 O O . ASP A 1 75 ? 1.918 8.487 -11.598 1.00 75.50 75 ASP A O 1
ATOM 610 N N . PRO A 1 76 ? 1.407 6.793 -12.980 1.00 75.12 76 PRO A N 1
ATOM 611 C CA . PRO A 1 76 ? 2.599 6.015 -12.637 1.00 75.12 76 PRO A CA 1
ATOM 612 C C . PRO A 1 76 ? 3.905 6.731 -13.019 1.00 75.12 76 PRO A C 1
ATOM 614 O O . PRO A 1 76 ? 4.953 6.440 -12.432 1.00 75.12 76 PRO A O 1
ATOM 617 N N . MET A 1 77 ? 3.860 7.703 -13.937 1.00 79.38 77 MET A N 1
ATOM 618 C CA . MET A 1 77 ? 5.015 8.527 -14.293 1.00 79.38 77 MET A CA 1
ATOM 619 C C . MET A 1 77 ? 5.469 9.445 -13.1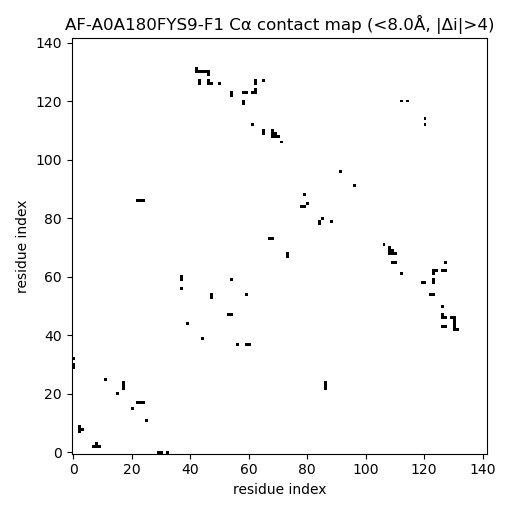77 1.00 79.38 77 MET A C 1
ATOM 621 O O . MET A 1 77 ? 6.658 9.752 -13.112 1.00 79.38 77 MET A O 1
ATOM 625 N N . VAL A 1 78 ? 4.596 9.807 -12.241 1.00 82.31 78 VAL A N 1
ATOM 626 C CA . VAL A 1 78 ? 5.014 10.547 -11.044 1.00 82.31 78 VAL A CA 1
ATOM 627 C C . VAL A 1 78 ? 5.973 9.702 -10.205 1.00 82.31 78 VAL A C 1
ATOM 629 O O . VAL A 1 78 ? 6.995 10.203 -9.739 1.00 82.31 78 VAL A O 1
ATOM 632 N N . LEU A 1 79 ? 5.691 8.402 -10.059 1.00 80.12 79 LEU A N 1
ATOM 633 C CA . LEU A 1 79 ? 6.571 7.485 -9.338 1.00 80.12 79 LEU A CA 1
ATOM 634 C C . LEU A 1 79 ? 7.851 7.211 -10.133 1.00 80.12 79 LEU A C 1
ATOM 636 O O . LEU A 1 79 ? 8.944 7.308 -9.577 1.00 80.12 79 LEU A O 1
ATOM 640 N N . TRP A 1 80 ? 7.733 6.898 -11.424 1.00 84.19 80 TRP A N 1
ATOM 641 C CA . TRP A 1 80 ? 8.890 6.622 -12.282 1.00 84.19 80 TRP A CA 1
ATOM 642 C C . TRP A 1 80 ? 9.860 7.805 -12.352 1.00 84.19 80 TRP A C 1
ATOM 644 O O . TRP A 1 80 ? 11.075 7.621 -12.286 1.00 84.19 80 TRP A O 1
ATOM 654 N N . ASN A 1 81 ? 9.328 9.030 -12.426 1.00 85.19 81 ASN A N 1
ATOM 655 C CA . ASN A 1 81 ? 10.131 10.239 -12.558 1.00 85.19 81 ASN A CA 1
ATOM 656 C C . ASN A 1 81 ? 10.603 10.844 -11.234 1.00 85.19 81 ASN A C 1
ATOM 658 O O . ASN A 1 81 ? 11.338 11.835 -11.256 1.00 85.19 81 ASN A O 1
ATOM 662 N N . HIS A 1 82 ? 10.228 10.256 -10.096 1.00 85.06 82 HIS A N 1
ATOM 663 C CA . HIS A 1 82 ? 10.649 10.745 -8.793 1.00 85.06 82 HIS A CA 1
ATOM 664 C C . HIS A 1 82 ? 12.189 10.732 -8.678 1.00 85.06 82 HIS A C 1
ATOM 666 O O . HIS A 1 82 ? 12.812 9.721 -9.018 1.00 85.06 82 HIS A O 1
ATOM 672 N N . PRO A 1 83 ? 12.837 11.800 -8.169 1.00 82.44 83 PRO A N 1
ATOM 673 C CA . PRO A 1 83 ? 14.299 11.895 -8.115 1.00 82.44 83 PRO A CA 1
ATOM 674 C C . PRO A 1 83 ? 14.988 10.717 -7.412 1.00 82.44 83 PRO A C 1
ATOM 676 O O . PRO A 1 83 ? 16.060 10.289 -7.831 1.00 82.44 83 PRO A O 1
ATOM 679 N N . THR A 1 84 ? 14.355 10.130 -6.389 1.00 83.44 84 THR A N 1
ATOM 680 C CA . THR A 1 84 ? 14.900 8.957 -5.672 1.00 83.44 84 THR A CA 1
ATOM 681 C C . THR A 1 84 ? 14.921 7.679 -6.507 1.00 83.44 84 THR A C 1
ATOM 683 O O . THR A 1 84 ? 15.605 6.736 -6.130 1.00 83.44 84 THR A O 1
ATOM 686 N N . ASN A 1 85 ? 14.180 7.630 -7.615 1.00 84.75 85 ASN A N 1
ATOM 687 C CA . ASN A 1 85 ? 14.083 6.471 -8.502 1.00 84.75 85 ASN A CA 1
ATOM 688 C C . ASN A 1 85 ? 14.977 6.624 -9.743 1.00 84.75 85 ASN A C 1
ATOM 690 O O . ASN A 1 85 ? 14.950 5.779 -10.635 1.00 84.75 85 ASN A O 1
ATOM 694 N N . ALA A 1 86 ? 15.807 7.674 -9.802 1.00 85.44 86 ALA A N 1
ATOM 695 C CA . ALA A 1 86 ? 16.725 7.909 -10.914 1.00 85.44 86 ALA A CA 1
ATOM 696 C C . ALA A 1 86 ? 17.681 6.730 -11.167 1.00 85.44 86 ALA A C 1
ATOM 698 O O . ALA A 1 86 ? 17.976 6.431 -12.322 1.00 85.44 86 ALA A O 1
ATOM 699 N N . TRP A 1 87 ? 18.104 6.026 -10.112 1.00 85.00 87 TRP A N 1
ATOM 700 C CA . TRP A 1 87 ? 18.958 4.841 -10.225 1.00 85.00 87 TRP A CA 1
ATOM 701 C C . TRP A 1 87 ? 18.278 3.698 -10.997 1.00 85.00 87 TRP A C 1
ATOM 703 O O . TRP A 1 87 ? 18.930 3.040 -11.802 1.00 85.00 87 TRP A O 1
ATOM 713 N N . ILE A 1 88 ? 16.959 3.518 -10.835 1.00 85.19 88 ILE A N 1
ATOM 714 C CA . ILE A 1 88 ? 16.180 2.505 -11.566 1.00 85.19 88 ILE A CA 1
ATOM 715 C C . ILE A 1 88 ? 16.187 2.831 -13.058 1.00 85.19 88 ILE A C 1
ATOM 717 O O . ILE A 1 88 ? 16.442 1.953 -13.876 1.00 85.19 88 ILE A O 1
ATOM 721 N N . ARG A 1 89 ? 15.965 4.104 -13.414 1.00 84.75 89 ARG A N 1
ATOM 722 C CA . ARG A 1 89 ? 15.983 4.561 -14.814 1.00 84.75 89 ARG A CA 1
ATOM 723 C C . ARG A 1 89 ? 17.348 4.335 -15.457 1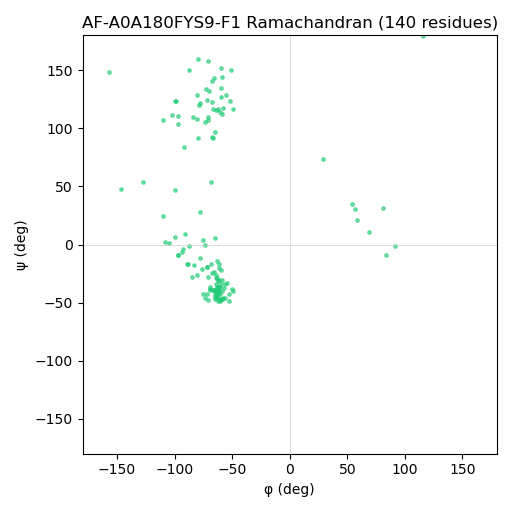.00 84.75 89 ARG A C 1
ATOM 725 O O . ARG A 1 89 ? 17.422 3.713 -16.504 1.00 84.75 89 ARG A O 1
ATOM 732 N N . SER A 1 90 ? 18.418 4.718 -14.757 1.00 83.19 90 SER A N 1
ATOM 733 C CA . SER A 1 90 ? 19.801 4.494 -15.199 1.00 83.19 90 SER A CA 1
ATOM 734 C C . SER A 1 90 ? 20.112 3.016 -15.462 1.00 83.19 90 SER A C 1
ATOM 736 O O . SER A 1 90 ? 20.839 2.701 -16.402 1.00 83.19 90 SER A O 1
ATOM 738 N N . CYS A 1 91 ? 19.568 2.101 -14.653 1.00 81.19 91 CYS A N 1
ATOM 739 C CA . CYS A 1 91 ? 19.716 0.660 -14.875 1.00 81.19 91 CYS A CA 1
ATOM 740 C C . CYS A 1 91 ? 18.891 0.178 -16.076 1.00 81.19 91 CYS A C 1
ATOM 742 O O . CYS A 1 91 ? 19.363 -0.616 -16.883 1.00 81.19 91 CYS A O 1
ATOM 744 N N . VAL A 1 92 ? 17.653 0.655 -16.201 1.00 82.88 92 VAL A N 1
ATOM 745 C CA . VAL A 1 92 ? 16.714 0.240 -17.251 1.00 82.88 92 VAL A CA 1
ATOM 746 C C . VAL A 1 92 ? 17.140 0.742 -18.632 1.00 82.88 92 VAL A C 1
ATOM 748 O O . VAL A 1 92 ? 17.081 -0.029 -19.591 1.00 82.88 92 VAL A O 1
ATOM 751 N N . ASP A 1 93 ? 17.660 1.965 -18.734 1.00 79.12 93 ASP A N 1
ATOM 752 C CA . ASP A 1 93 ? 18.150 2.547 -19.991 1.00 79.12 93 ASP A CA 1
ATOM 753 C C . ASP A 1 93 ? 19.272 1.696 -20.621 1.00 79.12 93 ASP A C 1
ATOM 755 O O . ASP A 1 93 ? 19.369 1.594 -21.843 1.00 79.12 93 ASP A O 1
ATOM 759 N N . GLN A 1 94 ? 20.069 0.997 -19.804 1.00 75.56 94 GLN A N 1
ATOM 760 C CA . GLN A 1 94 ? 21.122 0.081 -20.272 1.00 75.56 94 GLN A CA 1
ATOM 761 C C . GLN A 1 94 ? 20.572 -1.215 -20.890 1.00 75.56 94 GLN A C 1
ATOM 763 O O . GLN A 1 94 ? 21.283 -1.901 -21.621 1.00 75.56 94 GLN A O 1
ATOM 768 N N . THR A 1 95 ? 19.314 -1.562 -20.606 1.00 76.38 95 THR A N 1
ATOM 769 C CA . THR A 1 95 ? 18.675 -2.811 -21.059 1.00 76.38 95 THR A CA 1
ATOM 770 C C . THR A 1 95 ? 17.832 -2.646 -22.324 1.00 76.38 95 THR A C 1
ATOM 772 O O . THR A 1 95 ? 17.370 -3.639 -22.882 1.00 76.38 95 THR A O 1
ATOM 775 N N . GLY A 1 96 ? 17.609 -1.407 -22.782 1.00 71.06 96 GLY A N 1
ATOM 776 C CA . GLY A 1 96 ? 16.733 -1.112 -23.922 1.00 71.06 96 GLY A CA 1
ATOM 777 C C . GLY A 1 96 ? 15.240 -1.352 -23.650 1.00 71.06 96 GLY A C 1
ATOM 778 O O . GLY A 1 96 ? 14.437 -1.338 -24.583 1.00 71.06 96 GLY A O 1
ATOM 779 N N . PHE A 1 97 ? 14.851 -1.580 -22.392 1.00 75.75 97 PHE A N 1
ATOM 780 C CA . PHE A 1 97 ? 13.454 -1.728 -21.997 1.00 75.75 97 PHE A CA 1
ATOM 781 C C . PHE A 1 97 ? 12.743 -0.373 -22.052 1.00 75.75 97 PHE A C 1
ATOM 783 O O . PHE A 1 97 ? 13.157 0.584 -21.401 1.00 75.75 97 PHE A O 1
ATOM 790 N N . ASN A 1 98 ? 11.648 -0.298 -22.810 1.00 71.31 98 ASN A N 1
ATOM 791 C CA . ASN A 1 98 ? 10.805 0.889 -22.868 1.00 71.31 98 ASN A CA 1
ATOM 792 C C . ASN A 1 98 ? 9.603 0.728 -21.916 1.00 71.31 98 ASN A C 1
ATOM 794 O O . ASN A 1 98 ? 8.643 0.043 -22.281 1.00 71.31 98 ASN A O 1
ATOM 798 N N . PRO A 1 99 ? 9.595 1.380 -20.737 1.00 65.56 99 PRO A N 1
ATOM 799 C CA . PRO A 1 99 ? 8.480 1.297 -19.790 1.00 65.56 99 PRO A CA 1
ATOM 800 C C . PRO A 1 99 ? 7.161 1.860 -20.347 1.00 65.56 99 PRO A C 1
ATOM 802 O O . PRO A 1 99 ? 6.104 1.615 -19.773 1.00 65.56 99 PRO A O 1
ATOM 805 N N . LEU A 1 100 ? 7.208 2.599 -21.462 1.00 64.19 100 LEU A N 1
ATOM 806 C CA . LEU A 1 100 ? 6.052 3.226 -22.102 1.00 64.19 100 LEU A CA 1
ATOM 807 C C . LEU A 1 100 ? 5.397 2.374 -23.200 1.00 64.19 100 LEU A C 1
ATOM 809 O O . LEU A 1 100 ? 4.399 2.807 -23.771 1.00 64.19 100 LEU A O 1
ATOM 813 N N . GLY A 1 101 ? 5.961 1.206 -23.528 1.00 59.09 101 GLY A N 1
ATOM 814 C CA . GLY A 1 101 ? 5.565 0.424 -24.705 1.00 59.09 101 GLY A CA 1
ATOM 815 C C . GLY A 1 101 ? 4.112 -0.062 -24.713 1.00 59.09 101 GLY A C 1
ATOM 816 O O . GLY A 1 101 ? 3.620 -0.414 -25.777 1.00 59.09 101 GLY A O 1
ATOM 817 N N . ASP A 1 102 ? 3.428 -0.048 -23.563 1.00 56.59 102 ASP A N 1
ATOM 818 C CA . ASP A 1 102 ? 2.095 -0.641 -23.412 1.00 56.59 102 ASP A CA 1
ATOM 819 C C . ASP A 1 102 ? 1.200 0.129 -22.416 1.00 56.59 102 ASP A C 1
ATOM 821 O O . ASP A 1 102 ? 0.553 -0.428 -21.524 1.00 56.59 102 ASP A O 1
ATOM 825 N N . SER A 1 103 ? 1.141 1.459 -22.561 1.00 57.03 103 SER A N 1
ATOM 826 C CA . SER A 1 103 ? 0.315 2.355 -21.726 1.00 57.03 103 SER A CA 1
ATOM 827 C C . SER A 1 103 ? -1.207 2.151 -21.860 1.00 57.03 103 SER A C 1
ATOM 829 O O . SER A 1 103 ? -1.983 2.910 -21.282 1.00 57.03 103 SER A O 1
ATOM 831 N N . THR A 1 104 ? -1.647 1.130 -22.600 1.00 54.50 104 THR A N 1
ATOM 832 C CA . THR A 1 104 ? -3.063 0.802 -22.828 1.00 54.50 104 THR A CA 1
ATOM 833 C C . THR A 1 104 ? -3.599 -0.290 -21.902 1.00 54.50 104 THR A C 1
ATOM 835 O O . THR A 1 104 ? -4.810 -0.512 -21.866 1.00 54.50 104 THR A O 1
ATOM 838 N N . SER A 1 105 ? -2.739 -0.966 -21.127 1.00 60.56 105 SER A N 1
ATOM 839 C CA . SER A 1 105 ? -3.208 -1.996 -20.198 1.00 60.56 105 SER A CA 1
ATOM 840 C C . SER A 1 105 ? -3.984 -1.372 -19.025 1.00 60.56 105 SER A C 1
ATOM 842 O O . SER A 1 105 ? -3.528 -0.392 -18.424 1.00 60.56 105 SER A O 1
ATOM 844 N N . PRO A 1 106 ? -5.174 -1.902 -18.680 1.00 60.53 106 PRO A N 1
ATOM 845 C CA . PRO A 1 106 ? -5.928 -1.407 -17.541 1.00 60.53 106 PRO A CA 1
ATOM 846 C C . PRO A 1 106 ? -5.087 -1.569 -16.276 1.00 60.53 106 PRO A C 1
ATOM 848 O O . PRO A 1 106 ? -4.584 -2.653 -15.975 1.00 60.53 106 PRO A O 1
ATOM 851 N N . ARG A 1 107 ? -4.926 -0.471 -15.532 1.00 68.19 107 ARG A N 1
ATOM 852 C CA . ARG A 1 107 ? -4.137 -0.455 -14.301 1.00 68.19 107 ARG A CA 1
ATOM 853 C C . ARG A 1 107 ? -4.652 -1.525 -13.340 1.00 68.19 107 ARG A C 1
ATOM 855 O O . ARG A 1 107 ? -5.843 -1.559 -13.027 1.00 68.19 107 ARG A O 1
ATOM 862 N N . ALA A 1 108 ? -3.742 -2.355 -12.833 1.00 72.31 108 ALA A N 1
ATOM 863 C CA . ALA A 1 108 ? -4.059 -3.318 -11.790 1.00 72.31 108 ALA A CA 1
ATOM 864 C C . ALA A 1 108 ? -4.616 -2.582 -10.559 1.00 72.31 108 ALA A C 1
ATOM 866 O O . ALA A 1 108 ? -3.933 -1.747 -9.963 1.00 72.31 108 ALA A O 1
ATOM 867 N N . ARG A 1 109 ? -5.870 -2.879 -10.206 1.00 81.00 109 ARG A N 1
ATOM 868 C CA . ARG A 1 109 ? -6.508 -2.414 -8.969 1.00 81.00 109 ARG A CA 1
ATOM 869 C C . ARG A 1 109 ? -6.214 -3.400 -7.844 1.00 81.00 109 ARG A C 1
ATOM 871 O O . ARG A 1 109 ? -6.082 -4.600 -8.080 1.00 81.00 109 ARG A O 1
ATOM 878 N N . GLY A 1 110 ? -6.154 -2.889 -6.621 1.00 82.69 110 GLY A N 1
ATOM 879 C CA . GLY A 1 110 ? -5.918 -3.685 -5.420 1.00 82.69 110 GLY A CA 1
ATOM 880 C C . GLY A 1 110 ? -4.607 -3.332 -4.730 1.00 82.69 110 GLY A C 1
ATOM 881 O O . GLY A 1 110 ? -3.883 -2.415 -5.117 1.00 82.69 110 GLY A O 1
ATOM 882 N N . SER A 1 111 ? -4.330 -4.003 -3.618 1.00 86.62 111 SER A N 1
ATOM 883 C CA . SER A 1 111 ? -3.210 -3.654 -2.745 1.00 86.62 111 SER A CA 1
ATOM 884 C C . SER A 1 111 ? -2.761 -4.831 -1.899 1.00 86.62 111 SER A C 1
ATOM 886 O O . SER A 1 111 ? -3.571 -5.649 -1.468 1.00 86.62 111 SER A O 1
ATOM 888 N N . ILE A 1 112 ? -1.466 -4.863 -1.592 1.00 90.19 112 ILE A N 1
ATOM 889 C CA . ILE A 1 112 ? -0.891 -5.798 -0.627 1.00 90.19 112 ILE A CA 1
ATOM 890 C C . ILE A 1 112 ? -0.761 -5.072 0.713 1.00 90.19 112 ILE A C 1
ATOM 892 O O . ILE A 1 112 ? 0.064 -4.174 0.870 1.00 90.19 112 ILE A O 1
ATOM 896 N N . LEU A 1 113 ? -1.569 -5.471 1.696 1.00 90.19 113 LEU A N 1
ATOM 897 C CA . LEU A 1 113 ? -1.491 -4.941 3.057 1.00 90.19 113 LEU A CA 1
ATOM 898 C C . LEU A 1 113 ? -0.565 -5.817 3.919 1.00 90.19 113 LEU A C 1
ATOM 900 O O . LEU A 1 113 ? -1.019 -6.704 4.640 1.00 90.19 113 LEU A O 1
ATOM 904 N N . AL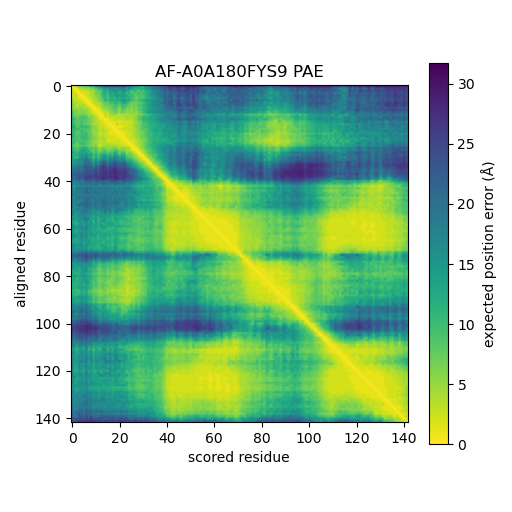A A 1 114 ? 0.744 -5.571 3.839 1.00 90.56 114 ALA A N 1
ATOM 905 C CA . ALA A 1 114 ? 1.787 -6.356 4.515 1.00 90.56 114 ALA A CA 1
ATOM 906 C C . ALA A 1 114 ? 2.297 -5.708 5.820 1.00 90.56 114 ALA A C 1
ATOM 908 O O . ALA A 1 114 ? 3.495 -5.592 6.057 1.00 90.56 114 ALA A O 1
ATOM 909 N N . GLU A 1 115 ? 1.385 -5.260 6.683 1.00 86.56 115 GLU A N 1
ATOM 910 C CA . GLU A 1 115 ? 1.745 -4.788 8.026 1.00 86.56 115 GLU A CA 1
ATOM 911 C C . GLU A 1 115 ? 2.169 -5.950 8.944 1.00 86.56 115 GLU A C 1
ATOM 913 O O . GLU A 1 115 ? 1.735 -7.094 8.754 1.00 86.56 115 GLU A O 1
ATOM 918 N N . ASN A 1 116 ? 2.929 -5.655 10.006 1.00 88.75 116 ASN A N 1
ATOM 919 C CA . ASN A 1 116 ? 3.274 -6.635 11.042 1.00 88.75 116 ASN A CA 1
ATOM 920 C C . ASN A 1 116 ? 2.027 -7.361 11.590 1.00 88.75 116 ASN A C 1
ATOM 922 O O . ASN A 1 116 ? 0.901 -6.840 11.607 1.00 88.75 116 ASN A O 1
ATOM 926 N N . MET A 1 117 ? 2.205 -8.613 12.019 1.00 89.94 117 MET A N 1
ATOM 927 C CA . MET A 1 117 ? 1.131 -9.381 12.656 1.00 89.94 117 MET A CA 1
ATOM 928 C C . MET A 1 117 ? 0.619 -8.657 13.909 1.00 89.94 117 MET A C 1
ATOM 930 O O . MET A 1 117 ? 1.379 -7.995 14.607 1.00 89.94 117 MET A O 1
ATOM 934 N N . GLY A 1 118 ? -0.688 -8.748 14.169 1.00 90.38 118 GLY A N 1
ATOM 935 C CA . GLY A 1 118 ? -1.324 -8.080 15.311 1.00 90.38 118 GLY A CA 1
ATOM 936 C C . GLY A 1 118 ? -1.718 -6.613 15.093 1.00 90.38 118 GLY A C 1
ATOM 937 O O . GLY A 1 118 ? -2.480 -6.084 15.894 1.00 90.38 118 GLY A O 1
ATOM 938 N N . LEU A 1 119 ? -1.320 -5.964 13.989 1.00 89.81 119 LEU A N 1
ATOM 939 C CA . LEU A 1 119 ? -1.690 -4.561 13.712 1.00 89.81 119 LEU A CA 1
ATOM 940 C C . LEU A 1 119 ? -3.141 -4.343 13.246 1.00 89.81 119 LEU A C 1
ATOM 942 O O . LEU A 1 119 ? -3.539 -3.212 12.974 1.00 89.81 119 LEU A O 1
ATOM 946 N N . GLY A 1 120 ? -3.954 -5.401 13.207 1.00 91.81 120 GLY A N 1
ATOM 947 C CA . GLY A 1 120 ? -5.386 -5.285 12.931 1.00 91.81 120 GLY A CA 1
ATOM 948 C C . GLY A 1 120 ? -5.741 -5.164 11.448 1.00 91.81 120 GLY A C 1
ATOM 949 O O . GLY A 1 120 ? -6.757 -4.556 11.125 1.00 91.81 120 GLY A O 1
ATOM 950 N N . LYS A 1 121 ? -4.954 -5.777 10.551 1.00 94.56 121 LYS A N 1
ATOM 951 C CA . LYS A 1 121 ? -5.204 -5.807 9.094 1.00 94.56 121 LYS A CA 1
ATOM 952 C C . LYS A 1 121 ? -6.624 -6.246 8.724 1.00 94.56 121 LYS A C 1
ATOM 954 O O . LYS A 1 121 ? -7.221 -5.679 7.819 1.00 94.56 121 LYS A O 1
ATOM 959 N N . THR A 1 122 ? -7.182 -7.218 9.447 1.00 94.06 122 THR A N 1
ATOM 960 C CA . THR A 1 122 ? -8.562 -7.683 9.239 1.00 94.06 122 THR A CA 1
ATOM 961 C C . THR A 1 122 ? -9.578 -6.578 9.516 1.00 94.06 122 THR A C 1
ATOM 963 O O . THR A 1 122 ? -10.478 -6.361 8.713 1.00 94.06 122 THR A O 1
ATOM 966 N N . LEU A 1 123 ? -9.416 -5.842 10.621 1.00 93.00 123 LEU A N 1
ATOM 967 C CA . LEU A 1 123 ? -10.285 -4.710 10.943 1.00 93.00 123 LEU A CA 1
ATOM 968 C C . LEU A 1 123 ? -10.146 -3.601 9.892 1.00 93.00 123 LEU A C 1
ATOM 970 O O . LEU A 1 123 ? -11.152 -3.043 9.466 1.00 93.00 123 LEU A O 1
ATOM 974 N N . THR A 1 124 ? -8.920 -3.333 9.433 1.00 92.75 124 THR A N 1
ATOM 975 C CA . THR A 1 124 ? -8.654 -2.384 8.344 1.00 92.75 124 THR A CA 1
ATOM 976 C C . THR A 1 124 ? -9.380 -2.795 7.059 1.00 92.75 124 THR A C 1
ATOM 978 O O . THR A 1 124 ? -10.063 -1.970 6.461 1.00 92.75 124 THR A O 1
ATOM 981 N N . ALA A 1 125 ? -9.304 -4.067 6.658 1.00 93.00 125 ALA A N 1
ATOM 982 C CA . ALA A 1 125 ? -9.980 -4.567 5.461 1.00 93.00 125 ALA A CA 1
ATOM 983 C C . ALA A 1 125 ? -11.513 -4.467 5.566 1.00 93.00 125 ALA A C 1
ATOM 985 O O . ALA A 1 125 ? -12.165 -4.011 4.632 1.00 93.00 125 ALA A O 1
ATOM 986 N N . LEU A 1 126 ? -12.099 -4.824 6.714 1.00 93.12 126 LEU A N 1
ATOM 987 C CA . LEU A 1 126 ? -13.547 -4.710 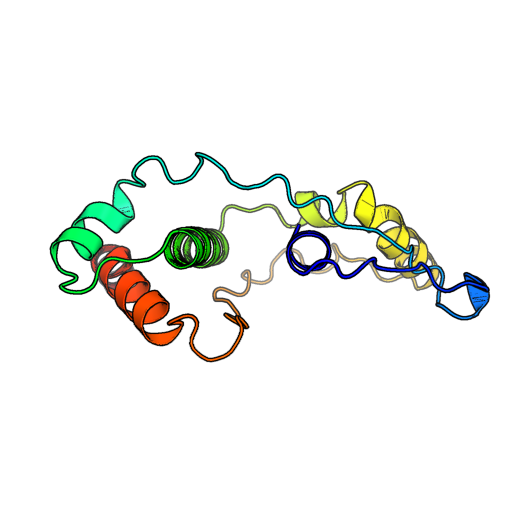6.927 1.00 93.12 126 LEU A CA 1
ATOM 988 C C . LEU A 1 126 ? -14.023 -3.254 6.899 1.00 93.12 126 LEU A C 1
ATOM 990 O O . LEU A 1 126 ? -15.026 -2.945 6.258 1.00 93.12 126 LEU A O 1
ATOM 994 N N . ALA A 1 127 ? -13.292 -2.350 7.555 1.00 91.94 127 ALA A N 1
ATOM 995 C CA . ALA A 1 127 ? -13.597 -0.924 7.512 1.00 91.94 127 ALA A CA 1
ATOM 996 C C . ALA A 1 127 ? -13.503 -0.374 6.081 1.00 91.94 127 ALA A C 1
ATOM 998 O O . ALA A 1 127 ? -14.318 0.462 5.691 1.00 91.94 127 ALA A O 1
ATOM 999 N N . PHE A 1 128 ? -12.553 -0.870 5.287 1.00 91.94 128 PHE A N 1
ATOM 1000 C CA . PHE A 1 128 ? -12.409 -0.497 3.886 1.00 91.94 128 PHE A CA 1
ATOM 1001 C C . PHE A 1 128 ? -13.601 -0.945 3.033 1.00 91.94 128 PHE A C 1
ATOM 1003 O O . PHE A 1 128 ? -14.174 -0.123 2.320 1.00 91.94 128 PHE A O 1
ATOM 1010 N N . ILE A 1 129 ? -14.033 -2.203 3.176 1.00 91.25 129 ILE A N 1
ATOM 1011 C CA . ILE A 1 129 ? -15.220 -2.747 2.493 1.00 91.25 129 ILE A CA 1
ATOM 1012 C C . ILE A 1 129 ? -16.468 -1.925 2.839 1.00 91.25 129 ILE A C 1
ATOM 1014 O O . ILE A 1 129 ? -17.218 -1.524 1.954 1.00 91.25 129 ILE A O 1
ATOM 1018 N N . LEU A 1 130 ? -16.674 -1.614 4.122 1.00 90.69 130 LEU A N 1
ATOM 1019 C CA . LEU A 1 130 ? -17.805 -0.786 4.555 1.00 90.69 130 LEU A CA 1
ATOM 1020 C C . LEU A 1 130 ? -17.747 0.633 3.975 1.00 90.69 130 LEU A C 1
ATOM 1022 O O . LEU A 1 130 ? -18.780 1.204 3.640 1.00 90.69 130 LEU A O 1
ATOM 1026 N N . SER A 1 131 ? -16.547 1.201 3.848 1.00 89.44 131 SER A N 1
ATOM 1027 C CA . SER A 1 131 ? -16.353 2.566 3.340 1.00 89.44 131 SER A CA 1
ATOM 1028 C C . SER A 1 131 ? -16.514 2.677 1.822 1.00 89.44 131 SER A C 1
ATOM 1030 O O . SER A 1 131 ? -16.750 3.768 1.314 1.00 89.44 131 SER A O 1
ATOM 1032 N N . THR A 1 132 ? -16.371 1.567 1.096 1.00 88.88 132 THR A N 1
ATOM 1033 C CA . THR A 1 132 ? -16.451 1.503 -0.374 1.00 88.88 132 THR A CA 1
ATOM 1034 C C . THR A 1 132 ? -17.728 0.826 -0.870 1.00 88.88 132 THR A C 1
ATOM 1036 O O . THR A 1 132 ? -17.934 0.723 -2.076 1.00 88.88 132 THR A O 1
ATOM 1039 N N . PHE A 1 133 ? -18.619 0.416 0.040 1.00 86.81 133 PHE A N 1
ATOM 1040 C CA . PHE A 1 133 ? -19.846 -0.311 -0.282 1.00 86.81 133 PHE A CA 1
ATOM 1041 C C . PHE A 1 133 ? -20.697 0.390 -1.348 1.00 86.81 133 PHE A C 1
ATOM 1043 O O . PHE A 1 133 ? -21.090 -0.242 -2.324 1.00 86.81 133 PHE A O 1
ATOM 1050 N N . ASP A 1 134 ? -20.943 1.695 -1.202 1.00 84.69 134 ASP A N 1
ATOM 1051 C CA . ASP A 1 134 ? -21.771 2.443 -2.157 1.00 84.69 134 ASP A CA 1
ATOM 1052 C C . ASP A 1 134 ? -21.130 2.467 -3.562 1.00 84.69 134 ASP A C 1
ATOM 1054 O O . ASP A 1 134 ? -21.827 2.317 -4.564 1.00 84.69 134 ASP A O 1
ATOM 1058 N N . SER A 1 135 ? -19.797 2.578 -3.644 1.00 82.31 135 SER A N 1
ATOM 1059 C CA . SER A 1 135 ? -19.046 2.518 -4.907 1.00 82.31 135 SER A CA 1
ATOM 1060 C C . SER A 1 135 ? -19.059 1.120 -5.526 1.00 82.31 135 SER A C 1
ATOM 1062 O O . SER A 1 135 ? -19.183 0.990 -6.741 1.00 82.31 135 SER A O 1
ATOM 1064 N N . ALA A 1 136 ? -18.979 0.070 -4.705 1.00 82.62 136 ALA A N 1
ATOM 1065 C CA . ALA A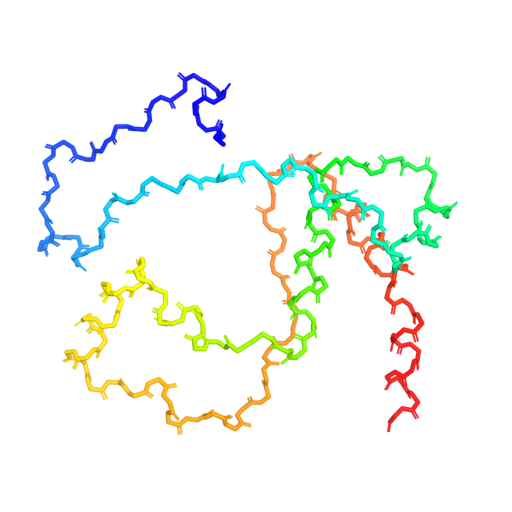 1 136 ? -19.098 -1.308 -5.171 1.00 82.62 136 ALA A CA 1
ATOM 1066 C C . ALA A 1 136 ? -20.499 -1.594 -5.734 1.00 82.62 136 ALA A C 1
ATOM 1068 O O . ALA A 1 136 ? -20.624 -2.261 -6.758 1.00 82.62 136 ALA A O 1
ATOM 1069 N N . VAL A 1 137 ? -21.548 -1.051 -5.104 1.00 84.56 137 VAL A N 1
ATOM 1070 C CA . VAL A 1 137 ? -22.915 -1.130 -5.632 1.00 84.56 137 VAL A CA 1
ATOM 1071 C C . V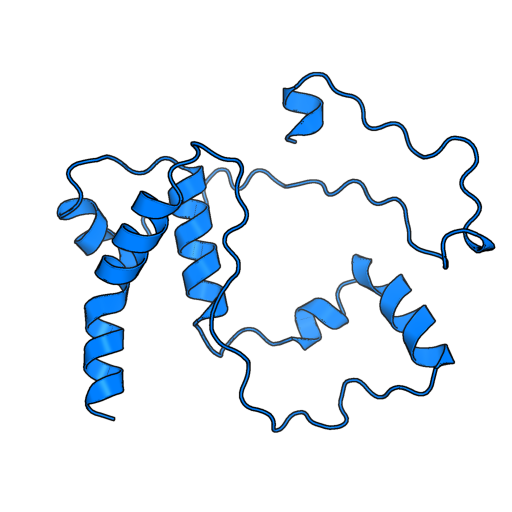AL A 1 137 ? -23.009 -0.415 -6.976 1.00 84.56 137 VAL A C 1
ATOM 1073 O O . VAL A 1 137 ? -23.514 -1.015 -7.915 1.00 84.56 137 VAL A O 1
ATOM 1076 N N . GLN A 1 138 ? -22.501 0.816 -7.098 1.00 83.88 138 GLN A N 1
ATOM 1077 C CA . GLN A 1 138 ? -22.506 1.551 -8.372 1.00 83.88 138 GLN A CA 1
ATOM 1078 C C . GLN A 1 138 ? -21.812 0.773 -9.495 1.00 83.88 138 GLN A C 1
ATOM 1080 O O . GLN A 1 138 ? -22.395 0.626 -10.561 1.00 83.88 138 GLN A O 1
ATOM 1085 N N . PHE A 1 139 ? -20.638 0.196 -9.227 1.00 81.00 139 PHE A N 1
ATOM 1086 C CA . PHE A 1 139 ? -19.895 -0.604 -10.204 1.00 81.00 139 PHE A CA 1
ATOM 1087 C C . PHE A 1 139 ? -20.646 -1.861 -10.676 1.00 81.00 139 PHE A C 1
ATOM 1089 O O . PHE A 1 139 ? -20.471 -2.278 -11.811 1.00 81.00 139 PHE A O 1
ATOM 1096 N N . MET A 1 140 ? -21.483 -2.486 -9.836 1.00 75.94 140 MET A N 1
ATOM 1097 C CA . MET A 1 140 ? -22.295 -3.637 -10.271 1.00 75.94 140 MET A CA 1
ATOM 1098 C C . MET A 1 140 ? -23.438 -3.260 -11.222 1.00 75.94 140 MET A C 1
ATOM 1100 O O . MET A 1 140 ? -23.995 -4.146 -11.868 1.00 75.94 140 MET A O 1
ATOM 1104 N N . TRP A 1 141 ? -23.833 -1.986 -11.251 1.00 70.31 141 TRP A N 1
ATOM 1105 C CA . TRP A 1 141 ? -24.923 -1.480 -12.089 1.00 70.31 141 TRP A CA 1
ATOM 1106 C C . TRP A 1 141 ? -24.426 -0.689 -13.314 1.00 70.31 141 TRP A C 1
ATOM 1108 O O . TRP A 1 141 ? -25.263 -0.196 -14.072 1.00 70.31 141 TRP A O 1
ATOM 1118 N N . GLU A 1 142 ? -23.106 -0.572 -13.497 1.00 54.03 142 GLU A N 1
ATOM 1119 C CA . GLU A 1 142 ? -22.433 -0.101 -14.723 1.00 54.03 142 GLU A CA 1
ATOM 1120 C C . GLU A 1 142 ? -22.193 -1.259 -15.702 1.00 54.03 142 GLU A C 1
ATOM 1122 O O . GLU A 1 142 ? -22.356 -1.025 -16.922 1.00 54.03 142 GLU A O 1
#

Solvent-accessible surface area (backbone atoms only — not comparable to full-atom values): 9262 Å² total; per-residue (Å²): 92,73,46,62,74,68,74,40,82,84,73,73,70,91,82,73,50,47,84,84,52,77,53,65,76,92,73,82,80,80,54,72,71,77,77,72,75,79,65,76,59,71,66,44,48,66,28,55,75,70,44,90,66,83,80,50,72,69,40,55,52,48,43,52,53,50,50,57,39,59,46,91,80,71,61,64,61,61,61,62,66,31,78,91,36,47,58,57,50,63,56,38,64,76,69,73,63,62,94,69,80,63,82,80,62,81,77,81,66,62,78,85,87,82,69,68,88,87,74,46,65,67,58,38,51,52,46,43,52,56,37,40,43,71,60,54,54,51,62,76,76,107

Secondary structure (DSSP, 8-state):
-HHHHTT------TT--GGGTTT------------STTS--HHHHHHHHH-SSPPPHHHHHHHHHHHHHHSTT--HHHHHT-GGGHHHHHHHHTTT--TTTTTTSPPPP-----PPTTS-HHHHHHHHHHHHHHHHHHHHT-

Radius of gyration: 19.55 Å; Cα contacts (8 Å, |Δi|>4): 66; chains: 1; bounding box: 57×25×44 Å

InterPro domains:
  IPR000330 SNF2, N-terminal domain [PF00176] (58-134)
  IPR027417 P-loop containing nucleoside triphosphate hydrolase [SSF52540] (54-133)
  IPR038718 SNF2-like, N-terminal domain superfamily [G3DSA:3.40.50.10810] (26-140)

Sequence (142 aa):
MAFRAANIDLTPIWNYNPSVFFDIPQVEFVRTEAHEVTARQPWVTRALCQCRTTLKPHQLTALSFLRNNETADADPMVLWNHPTNAWIRSCVDQTGFNPLGDSTSPRARGSILAENMGLGKTLTALAFILSTFDSAVQFMWE

Foldseek 3Di:
DVCVVVVHDDDDPPDDDCVVVVNQDDDDDPPPPPVPPPPCPPLLVQLCVVDPDHADPVLSVVLVVLVVQQDQPDDCVCVCVPPSNVSVVVSVVVVPDDPCPCPPDRRDGGDDPPDDPPNPVVVSVSSNCVSCVVVVVVVVVD

Mean predicted aligned error: 11.28 Å

pLDDT: mean 77.3, std 13.08, range [42.62, 94.56]

Organism: Puccinia triticina (isolate 1-1 / race 1 (BBBD)) (NCBI:txid630390)